Protein AF-A0A2P5HKT8-F1 (afdb_monomer_lite)

Structure (mmCIF, N/CA/C/O backbone):
data_AF-A0A2P5HKT8-F1
#
_entry.id   AF-A0A2P5HKT8-F1
#
loop_
_atom_site.group_PDB
_atom_site.id
_atom_site.type_symbol
_atom_site.label_atom_id
_atom_site.label_alt_id
_atom_site.label_comp_id
_atom_site.label_asym_id
_atom_site.label_entity_id
_atom_site.label_seq_id
_atom_site.pdbx_PDB_ins_code
_atom_site.Cartn_x
_atom_site.Cartn_y
_atom_site.Cartn_z
_atom_site.occupancy
_atom_site.B_iso_or_equiv
_atom_site.auth_seq_id
_atom_site.auth_comp_id
_atom_site.auth_asym_id
_atom_site.auth_atom_id
_atom_site.pdbx_PDB_model_num
ATOM 1 N N . MET A 1 1 ? -20.478 9.770 -9.080 1.00 42.94 1 MET A N 1
ATOM 2 C CA . MET A 1 1 ? -19.608 9.992 -7.904 1.00 42.94 1 MET A CA 1
ATOM 3 C C . MET A 1 1 ? -19.540 8.683 -7.138 1.00 42.94 1 MET A C 1
ATOM 5 O O . MET A 1 1 ? -20.564 8.265 -6.615 1.00 42.94 1 MET A O 1
ATOM 9 N N . SER A 1 2 ? -18.401 7.991 -7.142 1.00 57.41 2 SER A N 1
ATOM 10 C CA . SER A 1 2 ? -18.247 6.757 -6.359 1.00 57.41 2 SER A CA 1
ATOM 11 C C . SER A 1 2 ? -18.092 7.113 -4.882 1.00 57.41 2 SER A C 1
ATOM 13 O O . SER A 1 2 ? -17.296 7.985 -4.539 1.00 57.41 2 SER A O 1
ATOM 15 N N . ILE A 1 3 ? -18.878 6.480 -4.011 1.00 71.00 3 ILE A N 1
ATOM 16 C CA . ILE A 1 3 ? -18.805 6.687 -2.562 1.00 71.00 3 ILE A CA 1
ATOM 17 C C . ILE A 1 3 ? -17.521 6.021 -2.058 1.00 71.00 3 ILE A C 1
ATOM 19 O O . ILE A 1 3 ? -17.414 4.797 -2.051 1.00 71.00 3 ILE A O 1
ATOM 23 N N . THR A 1 4 ? -16.542 6.820 -1.632 1.00 80.12 4 THR A N 1
ATOM 24 C CA . THR A 1 4 ? -15.326 6.305 -0.993 1.00 80.12 4 THR A CA 1
ATOM 25 C C . THR A 1 4 ? -15.688 5.665 0.343 1.00 80.12 4 THR A C 1
ATOM 27 O O . THR A 1 4 ? -16.204 6.332 1.243 1.00 80.12 4 THR A O 1
ATOM 30 N N . LYS A 1 5 ? -15.392 4.372 0.496 1.00 89.19 5 LYS A N 1
ATOM 31 C CA . LYS A 1 5 ? -15.567 3.658 1.763 1.00 89.19 5 LYS A CA 1
ATOM 32 C C . LYS A 1 5 ? -14.599 4.213 2.810 1.00 89.19 5 LYS A C 1
ATOM 34 O O . LYS A 1 5 ? -13.389 4.224 2.596 1.00 89.19 5 LYS A O 1
ATOM 39 N N . VAL A 1 6 ? -15.140 4.656 3.943 1.00 92.06 6 VAL A N 1
ATOM 40 C CA . VAL A 1 6 ? -14.360 5.154 5.083 1.00 92.06 6 VAL A CA 1
ATOM 41 C C . VAL A 1 6 ? -14.395 4.116 6.194 1.00 92.06 6 VAL A C 1
ATOM 43 O O . VAL A 1 6 ? -15.469 3.695 6.622 1.00 92.06 6 VAL A O 1
ATOM 46 N N . TRP A 1 7 ? -13.220 3.698 6.650 1.00 92.19 7 TRP A N 1
ATOM 47 C CA . TRP A 1 7 ? -13.063 2.702 7.701 1.00 92.19 7 TRP A CA 1
ATOM 48 C C . TRP A 1 7 ? -12.858 3.373 9.057 1.00 92.19 7 TRP A C 1
ATOM 50 O O . TRP A 1 7 ? -12.063 4.302 9.190 1.00 92.19 7 TRP A O 1
ATOM 60 N N . SER A 1 8 ? -13.537 2.858 10.075 1.00 92.88 8 SER A N 1
ATOM 61 C CA . SER A 1 8 ? -13.391 3.304 11.461 1.00 92.88 8 SER A CA 1
ATOM 62 C C . SER A 1 8 ? -12.879 2.158 12.326 1.00 92.88 8 SER A C 1
ATOM 64 O O . SER A 1 8 ? -13.152 0.986 12.042 1.00 92.88 8 SER A O 1
ATOM 66 N N . ARG A 1 9 ? -12.141 2.494 13.388 1.00 90.00 9 ARG A N 1
ATOM 67 C CA . ARG A 1 9 ? -11.669 1.515 14.372 1.00 90.00 9 ARG A CA 1
ATOM 68 C C . ARG A 1 9 ? -12.865 0.813 15.020 1.00 90.00 9 ARG A C 1
ATOM 70 O O . ARG A 1 9 ? -13.870 1.447 15.333 1.00 90.00 9 ARG A O 1
ATOM 77 N N . ARG A 1 10 ? -12.752 -0.505 15.193 1.00 92.06 10 ARG A N 1
ATOM 78 C CA . ARG A 1 10 ? -13.786 -1.372 15.775 1.00 92.06 10 ARG A CA 1
ATOM 79 C C . ARG A 1 10 ? -13.220 -2.072 17.013 1.00 92.06 10 ARG A C 1
ATOM 81 O O . ARG A 1 10 ? -12.506 -3.062 16.837 1.00 92.06 10 ARG A O 1
ATOM 88 N N . PRO A 1 11 ? -13.475 -1.553 18.228 1.00 89.12 11 PRO A N 1
ATOM 89 C CA . PRO A 1 11 ? -12.903 -2.096 19.462 1.00 89.12 11 PRO A CA 1
ATOM 90 C C . PRO A 1 11 ? -13.261 -3.568 19.706 1.00 89.12 11 PRO A C 1
ATOM 92 O O . PRO A 1 11 ? -12.415 -4.346 20.123 1.00 89.12 11 PRO A O 1
ATOM 95 N N . ASP A 1 12 ? -14.481 -3.971 19.357 1.00 89.12 12 ASP A N 1
ATOM 96 C CA . ASP A 1 12 ? -14.972 -5.350 19.425 1.00 89.12 12 ASP A CA 1
ATOM 97 C C . ASP A 1 12 ? -14.180 -6.299 18.506 1.00 89.12 12 ASP A C 1
ATOM 99 O O . ASP A 1 12 ? -13.773 -7.397 18.898 1.00 89.12 12 ASP A O 1
ATOM 103 N N . ALA A 1 13 ? -13.913 -5.865 17.270 1.00 86.06 13 ALA A N 1
ATOM 104 C CA . ALA A 1 13 ? -13.127 -6.632 16.309 1.00 86.06 13 ALA A CA 1
ATOM 105 C C . ALA A 1 13 ? -11.645 -6.691 16.705 1.00 86.06 13 ALA A C 1
ATOM 107 O O . ALA A 1 13 ? -10.985 -7.709 16.485 1.00 86.06 13 ALA A O 1
ATOM 108 N N . GLU A 1 14 ? -11.133 -5.605 17.283 1.00 87.25 14 GLU A N 1
ATOM 109 C CA . GLU A 1 14 ? -9.787 -5.529 17.836 1.00 87.25 14 GLU A CA 1
ATOM 110 C C . GLU A 1 14 ? -9.624 -6.505 19.005 1.00 87.25 14 GLU A C 1
ATOM 112 O O . GLU A 1 14 ? -8.745 -7.364 18.950 1.00 87.25 14 GLU A O 1
ATOM 117 N N . GLU A 1 15 ? -10.497 -6.447 20.014 1.00 86.88 15 GLU A N 1
ATOM 118 C CA . GLU A 1 15 ? -10.483 -7.357 21.164 1.00 86.88 15 GLU A CA 1
ATOM 119 C C . GLU A 1 15 ? -10.515 -8.819 20.705 1.00 86.88 15 GLU A C 1
ATOM 121 O O . GLU A 1 15 ? -9.666 -9.622 21.103 1.00 86.88 15 GLU A O 1
ATOM 126 N N . LYS A 1 16 ? -11.405 -9.150 19.762 1.00 84.75 16 LYS A N 1
ATOM 127 C CA . LYS A 1 16 ? -11.476 -10.484 19.153 1.00 84.75 16 LYS A CA 1
ATOM 128 C C . LYS A 1 16 ? -10.180 -10.894 18.442 1.00 84.75 16 LYS A C 1
ATOM 130 O O . LYS A 1 16 ? -9.826 -12.071 18.462 1.00 84.75 16 LYS A O 1
ATOM 135 N N . ALA A 1 17 ? -9.462 -9.961 17.816 1.00 81.62 17 ALA A N 1
ATOM 136 C CA . ALA A 1 17 ? -8.178 -10.236 17.166 1.00 81.62 17 ALA A CA 1
ATOM 137 C C . ALA A 1 17 ? -7.019 -10.426 18.169 1.00 81.62 17 ALA A C 1
ATOM 139 O O . ALA A 1 17 ? -6.003 -11.064 17.843 1.00 81.62 17 ALA A O 1
ATOM 140 N N . TRP A 1 18 ? -7.168 -9.894 19.387 1.00 81.38 18 TRP A N 1
ATOM 141 C CA . TRP A 1 18 ? -6.224 -10.065 20.491 1.00 81.38 18 TRP A CA 1
ATOM 142 C C . TRP A 1 18 ? -6.402 -11.380 21.248 1.00 81.38 18 TRP A C 1
ATOM 144 O O . TRP A 1 18 ? -5.390 -11.908 21.730 1.00 81.38 18 TRP A O 1
ATOM 154 N N . GLN A 1 19 ? -7.622 -11.928 21.281 1.00 80.00 19 GLN A N 1
ATOM 155 C CA . GLN A 1 19 ? -7.892 -13.267 21.808 1.00 80.00 19 GLN A CA 1
ATOM 156 C C . GLN A 1 19 ? -7.005 -14.316 21.109 1.00 80.00 19 GLN A C 1
ATOM 158 O O . GLN A 1 19 ? -6.726 -14.181 19.913 1.00 80.00 19 GLN A O 1
ATOM 163 N N . PRO A 1 20 ? -6.522 -15.355 21.816 1.00 66.19 20 PRO A N 1
ATOM 164 C CA . PRO A 1 20 ? -5.767 -16.443 21.198 1.00 66.19 20 PRO A CA 1
ATOM 165 C C . PRO A 1 20 ? -6.682 -17.217 20.232 1.00 66.19 20 PRO A C 1
ATOM 167 O O . PRO A 1 20 ? -7.628 -17.849 20.698 1.00 66.19 20 PRO A O 1
ATOM 170 N N . PRO A 1 21 ? -6.455 -17.200 18.901 1.00 64.75 21 PRO A N 1
ATOM 171 C CA . PRO A 1 21 ? -7.383 -17.834 17.981 1.00 64.75 21 PRO A CA 1
ATOM 172 C C . PRO A 1 21 ? -6.786 -19.087 17.331 1.00 64.75 21 PRO A C 1
ATOM 174 O O . PRO A 1 21 ? -5.569 -19.233 17.191 1.00 64.75 21 PRO A O 1
ATOM 177 N N . ALA A 1 22 ? -7.696 -19.961 16.896 1.00 58.25 22 ALA A N 1
ATOM 178 C CA . ALA A 1 22 ? -7.486 -21.076 15.976 1.00 58.25 22 ALA A CA 1
ATOM 179 C C . ALA A 1 22 ? -6.550 -20.718 14.794 1.00 58.25 22 ALA A C 1
ATOM 181 O O . ALA A 1 22 ? -6.405 -19.534 14.461 1.00 58.25 22 ALA A O 1
ATOM 182 N N . PRO A 1 23 ? -5.914 -21.713 14.139 1.00 65.38 23 PRO A N 1
ATOM 183 C CA . PRO A 1 23 ? -4.995 -21.480 13.029 1.00 65.38 23 PRO A CA 1
ATOM 184 C C . PRO A 1 23 ? -5.566 -20.499 12.002 1.00 65.38 23 PRO A C 1
ATOM 186 O O . PRO A 1 23 ? -6.720 -20.582 11.583 1.00 65.38 23 PRO A O 1
ATOM 189 N N . ALA A 1 24 ? -4.726 -19.544 11.612 1.00 65.06 24 ALA A N 1
ATOM 190 C CA . ALA A 1 24 ? -5.037 -18.566 10.590 1.00 65.06 24 ALA A CA 1
ATOM 191 C C . ALA A 1 24 ? -5.399 -19.281 9.276 1.00 65.06 24 ALA A C 1
ATOM 193 O O . ALA A 1 24 ? -4.527 -19.873 8.648 1.00 65.06 24 ALA A O 1
ATOM 194 N N . GLY A 1 25 ? -6.663 -19.195 8.844 1.00 68.88 25 GLY A N 1
ATOM 195 C CA . GLY A 1 25 ? -7.062 -19.650 7.507 1.0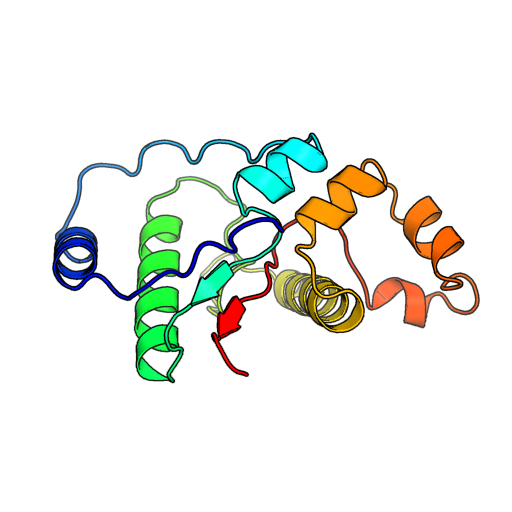0 68.88 25 GLY A CA 1
ATOM 196 C C . GLY A 1 25 ? -6.279 -18.924 6.400 1.00 68.88 25 GLY A C 1
ATOM 197 O O . GLY A 1 25 ? -5.735 -17.844 6.667 1.00 68.88 25 GLY A O 1
ATOM 198 N N . PRO A 1 26 ? -6.205 -19.483 5.179 1.00 73.88 26 PRO A N 1
ATOM 199 C CA . PRO A 1 26 ? -5.448 -18.899 4.072 1.00 73.88 26 PRO A CA 1
ATOM 200 C C . PRO A 1 26 ? -5.893 -17.458 3.774 1.00 73.88 26 PRO A C 1
ATOM 202 O O . PRO A 1 26 ? -7.059 -17.104 3.939 1.00 73.88 26 PRO A O 1
ATOM 205 N N . ILE A 1 27 ? -4.944 -16.608 3.376 1.00 74.75 27 ILE A N 1
ATOM 206 C CA . ILE A 1 27 ? -5.240 -15.263 2.866 1.00 74.75 27 ILE A CA 1
ATOM 207 C C . ILE A 1 27 ? -5.610 -15.434 1.392 1.00 74.75 27 ILE A C 1
ATOM 209 O O . ILE A 1 27 ? -4.828 -16.010 0.639 1.00 74.75 27 ILE A O 1
ATOM 213 N N . ALA A 1 28 ? -6.801 -14.980 0.998 1.00 79.62 28 ALA A N 1
ATOM 214 C CA . ALA A 1 28 ? -7.211 -15.001 -0.401 1.00 79.62 28 ALA A CA 1
ATOM 215 C C . ALA A 1 28 ? -6.290 -14.101 -1.237 1.00 79.62 28 ALA A C 1
ATOM 217 O O . ALA A 1 28 ? -5.855 -13.047 -0.767 1.00 79.62 28 ALA A O 1
ATOM 218 N N . ALA A 1 29 ? -5.994 -14.520 -2.467 1.00 81.00 29 ALA A N 1
ATOM 219 C CA . ALA A 1 29 ? -5.272 -13.672 -3.402 1.00 81.00 29 ALA A CA 1
ATOM 220 C C . ALA A 1 29 ? -6.129 -12.438 -3.746 1.00 81.00 29 ALA A C 1
ATOM 222 O O . ALA A 1 29 ? -7.342 -12.584 -3.929 1.00 81.00 29 ALA A O 1
ATOM 223 N N . PRO A 1 30 ? -5.534 -11.235 -3.816 1.00 84.50 30 PRO A N 1
ATOM 224 C CA . PRO A 1 30 ? -6.250 -10.054 -4.278 1.00 84.50 30 PRO A CA 1
ATOM 225 C C . PRO A 1 30 ? -6.659 -10.211 -5.755 1.00 84.50 30 PRO A C 1
ATOM 227 O O . PRO A 1 30 ? -5.981 -10.927 -6.498 1.00 84.50 30 PRO A O 1
ATOM 230 N N . PRO A 1 31 ? -7.727 -9.533 -6.211 1.00 89.12 31 PRO A N 1
ATOM 231 C CA . PRO A 1 31 ? -8.086 -9.501 -7.626 1.00 89.12 31 PRO A CA 1
ATOM 232 C C . PRO A 1 31 ? -6.932 -8.974 -8.491 1.00 89.12 31 PRO A C 1
ATOM 234 O O . PRO A 1 31 ? -6.258 -8.015 -8.108 1.00 89.12 31 PRO A O 1
ATOM 237 N N . SER A 1 32 ? -6.728 -9.580 -9.663 1.00 89.94 32 SER A N 1
ATOM 238 C CA . SER A 1 32 ? -5.762 -9.104 -10.669 1.00 89.94 32 SER A CA 1
ATOM 239 C C . SER A 1 32 ? -6.384 -8.149 -11.693 1.00 89.94 32 SER A C 1
ATOM 241 O O . SER A 1 32 ? -5.666 -7.455 -12.405 1.00 89.94 32 SER A O 1
ATOM 243 N N . ASP A 1 33 ? -7.716 -8.098 -11.780 1.00 93.38 33 ASP A N 1
ATOM 244 C CA . ASP A 1 33 ? -8.407 -7.109 -12.607 1.00 93.38 33 ASP A CA 1
ATOM 245 C C . ASP A 1 33 ? -8.357 -5.727 -11.941 1.00 93.38 33 ASP A C 1
ATOM 247 O O . ASP A 1 33 ? -8.665 -5.569 -10.757 1.00 93.38 33 ASP A O 1
ATOM 251 N N . VAL A 1 34 ? -7.968 -4.715 -12.717 1.00 90.75 34 VAL A N 1
ATOM 252 C CA . VAL A 1 34 ? -7.732 -3.350 -12.230 1.00 90.75 34 VAL A CA 1
ATOM 253 C C . VAL A 1 34 ? -9.005 -2.703 -11.685 1.00 90.75 34 VAL A C 1
ATOM 255 O O . VAL A 1 34 ? -8.944 -1.981 -10.686 1.00 90.75 34 VAL A O 1
ATOM 258 N N . GLU A 1 35 ? -10.152 -2.938 -12.319 1.00 90.06 35 GLU A N 1
ATOM 259 C CA . GLU A 1 35 ? -11.410 -2.321 -11.905 1.00 90.06 35 GLU A CA 1
ATOM 260 C C . GLU A 1 35 ? -12.008 -3.050 -10.701 1.00 90.06 35 GLU A C 1
ATOM 262 O O . GLU A 1 35 ? -12.417 -2.397 -9.738 1.00 90.06 35 GLU A O 1
ATOM 267 N N . ALA A 1 36 ? -11.952 -4.383 -10.680 1.00 89.56 36 ALA A N 1
ATOM 268 C CA . ALA A 1 36 ? -12.332 -5.187 -9.524 1.00 89.56 36 ALA A CA 1
ATOM 269 C C . ALA A 1 36 ? -11.481 -4.846 -8.290 1.00 89.56 36 ALA A C 1
ATOM 271 O O . ALA A 1 36 ? -12.017 -4.700 -7.191 1.00 89.56 36 ALA A O 1
ATOM 272 N N . LEU A 1 37 ? -10.170 -4.646 -8.461 1.00 88.62 37 LEU A N 1
ATOM 273 C CA . LEU A 1 37 ? -9.269 -4.287 -7.366 1.00 88.62 37 LEU A CA 1
ATOM 274 C C . LEU A 1 37 ? -9.618 -2.924 -6.749 1.00 88.62 37 LEU A C 1
ATOM 276 O O . LEU A 1 37 ? -9.609 -2.780 -5.525 1.00 88.62 37 LEU A O 1
ATOM 280 N N . LYS A 1 38 ? -9.948 -1.925 -7.578 1.00 87.19 38 LYS A N 1
ATOM 281 C CA . LYS A 1 38 ? -10.412 -0.612 -7.095 1.00 87.19 38 LYS A CA 1
ATOM 282 C C . LYS A 1 38 ? -11.770 -0.707 -6.400 1.00 87.19 38 LYS A C 1
ATOM 284 O O . LYS A 1 38 ? -11.992 -0.022 -5.407 1.00 87.19 38 LYS A O 1
ATOM 289 N N . GLN A 1 39 ? -12.679 -1.542 -6.907 1.00 85.62 39 GLN A N 1
ATOM 290 C CA . GLN A 1 39 ? -14.002 -1.747 -6.308 1.00 85.62 39 GLN A CA 1
ATOM 291 C C . GLN A 1 39 ? -13.918 -2.432 -4.937 1.00 85.62 39 GLN A C 1
ATOM 293 O O . GLN A 1 39 ? -14.645 -2.050 -4.020 1.00 85.62 39 GLN A O 1
ATOM 298 N N . ASP A 1 40 ? -13.008 -3.396 -4.778 1.00 83.12 40 ASP A N 1
ATOM 299 C CA . ASP A 1 40 ? -12.748 -4.079 -3.502 1.00 83.12 40 ASP A CA 1
ATOM 300 C C . ASP A 1 40 ? -11.974 -3.195 -2.496 1.00 83.12 40 ASP A C 1
ATOM 302 O O . ASP A 1 40 ? -11.953 -3.461 -1.293 1.00 83.12 40 ASP A O 1
ATOM 306 N N . GLY A 1 41 ? -11.378 -2.091 -2.964 1.00 81.56 41 GLY A N 1
ATOM 307 C CA . GLY A 1 41 ? -10.560 -1.184 -2.152 1.00 81.56 41 GLY A CA 1
ATOM 308 C C . GLY A 1 41 ? -9.124 -1.676 -1.943 1.00 81.56 41 GLY A C 1
ATOM 309 O O . GLY A 1 41 ? -8.448 -1.248 -1.010 1.00 81.56 41 GLY A O 1
ATOM 310 N N . GLY A 1 42 ? -8.636 -2.575 -2.802 1.00 84.81 42 GLY A N 1
ATOM 311 C CA . GLY A 1 42 ? -7.250 -3.055 -2.783 1.00 84.81 42 GLY A CA 1
ATOM 312 C C . GLY A 1 42 ? -6.234 -2.051 -3.348 1.00 84.81 42 GLY A C 1
ATOM 313 O O . GLY A 1 42 ? -5.022 -2.289 -3.305 1.00 84.81 42 GLY A O 1
ATOM 314 N N . ASP A 1 43 ? -6.696 -0.914 -3.873 1.00 90.06 43 ASP A N 1
ATOM 315 C CA . ASP A 1 43 ? -5.849 0.192 -4.317 1.00 90.06 43 ASP A CA 1
ATOM 316 C C . ASP A 1 43 ? -5.475 1.149 -3.175 1.00 90.06 43 ASP A C 1
ATOM 318 O O . ASP A 1 43 ? -4.382 1.727 -3.204 1.00 90.06 43 ASP A O 1
ATOM 322 N N . SER A 1 44 ? -6.362 1.323 -2.185 1.00 92.50 44 SER A N 1
ATOM 323 C CA . SER A 1 44 ? -6.153 2.191 -1.027 1.00 92.50 44 SER A CA 1
ATOM 324 C C . SER A 1 44 ? -7.195 2.040 0.083 1.00 92.50 44 SER A C 1
ATOM 326 O O . SER A 1 44 ? -8.347 1.690 -0.159 1.00 92.50 44 SER A O 1
ATOM 328 N N . PHE A 1 45 ? -6.814 2.429 1.304 1.00 93.56 45 PHE A N 1
ATOM 329 C CA . PHE A 1 45 ? -7.732 2.502 2.442 1.00 93.56 45 PHE A CA 1
ATOM 330 C C . PHE A 1 45 ? -7.875 3.936 2.947 1.00 93.56 45 PHE A C 1
ATOM 332 O O . PHE A 1 45 ? -6.883 4.569 3.299 1.00 93.56 45 PHE A O 1
ATOM 339 N N . THR A 1 46 ? -9.111 4.430 3.050 1.00 94.00 46 THR A N 1
ATOM 340 C CA . THR A 1 46 ? -9.413 5.705 3.717 1.00 94.00 46 THR A CA 1
ATOM 341 C C . THR A 1 46 ? -9.954 5.437 5.113 1.00 94.00 46 THR A C 1
ATOM 343 O O . THR A 1 46 ? -10.990 4.794 5.269 1.00 94.00 46 THR A O 1
ATOM 346 N N . LEU A 1 47 ? -9.262 5.939 6.129 1.00 94.56 47 LEU A N 1
ATOM 347 C CA . LEU A 1 47 ? -9.633 5.817 7.533 1.00 94.56 47 LEU A CA 1
ATOM 348 C C . LEU A 1 47 ? -10.307 7.101 8.030 1.00 94.56 47 LEU A C 1
ATOM 350 O O . LEU A 1 47 ? -10.019 8.197 7.547 1.00 94.56 47 LEU A O 1
ATOM 354 N N . ALA A 1 48 ? -11.197 6.977 9.014 1.00 95.31 48 ALA A N 1
ATOM 355 C CA . ALA A 1 48 ? -11.810 8.121 9.687 1.00 95.31 48 ALA A CA 1
ATOM 356 C C . ALA A 1 48 ? -10.787 8.921 10.517 1.00 95.31 48 ALA A C 1
ATOM 358 O O . ALA A 1 48 ? -10.880 10.141 10.591 1.00 95.31 48 ALA A O 1
ATOM 359 N N . SER A 1 49 ? -9.804 8.233 11.101 1.00 94.25 49 SER A N 1
ATOM 360 C CA . SER A 1 49 ? -8.676 8.789 11.852 1.00 94.25 49 SER A CA 1
ATOM 361 C C . SER A 1 49 ? -7.470 7.855 11.726 1.00 94.25 49 SER A C 1
ATOM 363 O O . SER A 1 49 ? -7.639 6.653 11.511 1.00 94.25 49 SER A O 1
ATOM 365 N N . PHE A 1 50 ? -6.255 8.389 11.866 1.00 94.62 50 PHE A N 1
ATOM 366 C CA . PHE A 1 50 ? -5.043 7.575 11.958 1.00 94.62 50 PHE A CA 1
ATOM 367 C C . PHE A 1 50 ? -4.012 8.250 12.862 1.00 94.62 50 PHE A C 1
ATOM 369 O O . PHE A 1 50 ? -3.338 9.202 12.472 1.00 94.62 50 PHE A O 1
ATOM 376 N N . THR A 1 51 ? -3.934 7.773 14.098 1.00 93.94 51 THR A N 1
ATOM 377 C CA . THR A 1 51 ? -3.008 8.248 15.128 1.00 93.94 51 THR A CA 1
ATOM 378 C C . THR A 1 51 ? -1.813 7.304 15.278 1.00 93.94 51 THR A C 1
ATOM 380 O O . THR A 1 51 ? -1.775 6.208 14.715 1.00 93.94 51 THR A O 1
ATOM 383 N N . HI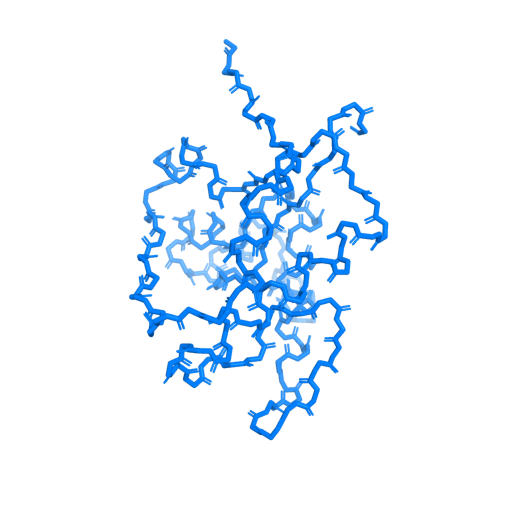S A 1 52 ? -0.826 7.700 16.086 1.00 91.94 52 HIS A N 1
ATOM 384 C CA . HIS A 1 52 ? 0.283 6.813 16.449 1.00 91.94 52 HIS A CA 1
ATOM 385 C C . HIS A 1 52 ? -0.199 5.529 17.154 1.00 91.94 52 HIS A C 1
ATOM 387 O O . HIS A 1 52 ? 0.364 4.456 16.934 1.00 91.94 52 HIS A O 1
ATOM 393 N N . GLU A 1 53 ? -1.252 5.615 17.972 1.00 93.06 53 GLU A N 1
ATOM 394 C CA . GLU A 1 53 ? -1.839 4.443 18.626 1.00 93.0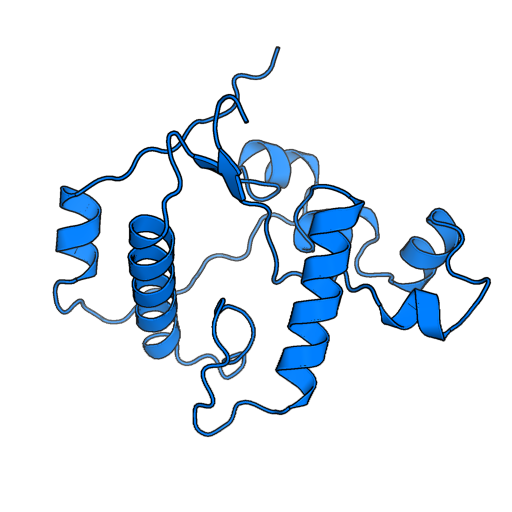6 53 GLU A CA 1
ATOM 395 C C . GLU A 1 53 ? -2.451 3.482 17.599 1.00 93.06 53 GLU A C 1
ATOM 397 O O . GLU A 1 53 ? -2.184 2.280 17.644 1.00 93.06 53 GLU A O 1
ATOM 402 N N . ASP A 1 54 ? -3.184 4.011 16.615 1.00 92.50 54 ASP A N 1
ATOM 403 C CA . ASP A 1 54 ? -3.767 3.199 15.542 1.00 92.50 54 ASP A CA 1
ATOM 404 C C . ASP A 1 54 ? -2.675 2.484 14.734 1.00 92.50 54 ASP A C 1
ATOM 406 O O . ASP A 1 54 ? -2.799 1.296 14.427 1.00 92.50 54 ASP A O 1
ATOM 410 N N . ALA A 1 55 ? -1.564 3.173 14.446 1.00 91.62 55 ALA A N 1
ATOM 411 C CA . ALA A 1 55 ? -0.410 2.584 13.770 1.00 91.62 55 ALA A CA 1
ATOM 412 C C . ALA A 1 55 ? 0.233 1.452 14.593 1.00 91.62 55 ALA A C 1
ATOM 414 O O . ALA A 1 55 ? 0.576 0.399 14.045 1.00 91.62 55 ALA A O 1
ATOM 415 N N . TRP A 1 56 ? 0.375 1.643 15.909 1.00 89.94 56 TRP A N 1
ATOM 416 C CA . TRP A 1 56 ? 0.906 0.627 16.820 1.00 89.94 56 TRP A CA 1
ATOM 417 C C . TRP A 1 56 ? 0.016 -0.619 16.878 1.00 89.94 56 TRP A C 1
ATOM 419 O O . TRP A 1 56 ? 0.510 -1.750 16.779 1.00 89.94 56 TRP A O 1
ATOM 429 N N . VAL A 1 57 ? -1.294 -0.425 17.019 1.00 91.25 57 VAL A N 1
ATOM 430 C CA . VAL A 1 57 ? -2.275 -1.513 17.071 1.00 91.25 57 VAL A CA 1
ATOM 431 C C . VAL A 1 57 ? -2.296 -2.265 15.745 1.00 91.25 57 VAL A C 1
ATOM 433 O O . VAL A 1 57 ? -2.094 -3.481 15.733 1.00 91.25 57 VAL A O 1
ATOM 436 N N . LEU A 1 58 ? -2.436 -1.553 14.623 1.00 90.81 58 LEU A N 1
ATOM 437 C CA . LEU A 1 58 ? -2.454 -2.146 13.286 1.00 90.81 58 LEU A CA 1
ATOM 438 C C . LEU A 1 58 ? -1.189 -2.971 13.014 1.00 90.81 58 LEU A C 1
ATOM 440 O O . LEU A 1 58 ? -1.284 -4.122 12.586 1.00 90.81 58 LEU A O 1
ATOM 444 N N . GLY A 1 59 ? -0.009 -2.423 13.318 1.00 89.50 59 GLY A N 1
ATOM 445 C CA . GLY A 1 59 ? 1.263 -3.123 13.133 1.00 89.50 59 GLY A CA 1
ATOM 446 C C . GLY A 1 59 ? 1.350 -4.417 13.946 1.00 89.50 59 GLY A C 1
ATOM 447 O O . GLY A 1 59 ? 1.784 -5.453 13.434 1.00 89.50 59 GLY A O 1
ATOM 448 N N . ASN A 1 60 ? 0.880 -4.408 15.196 1.00 89.44 60 ASN A N 1
ATOM 449 C CA . ASN A 1 60 ? 0.858 -5.619 16.012 1.00 89.44 60 ASN A CA 1
ATOM 450 C C . ASN A 1 60 ? -0.160 -6.656 15.524 1.00 89.44 60 ASN A C 1
ATOM 452 O O . ASN A 1 60 ? 0.140 -7.853 15.560 1.00 89.44 60 ASN A O 1
ATOM 456 N N . LEU A 1 61 ? -1.331 -6.224 15.050 1.00 88.06 61 LEU A N 1
ATOM 457 C CA . LEU A 1 61 ? -2.334 -7.116 14.467 1.00 88.06 61 LEU A CA 1
ATOM 458 C C . LEU A 1 61 ? -1.804 -7.794 13.195 1.00 88.06 61 LEU A C 1
ATOM 460 O O . LEU A 1 61 ? -1.912 -9.017 13.063 1.00 88.06 61 LEU A O 1
ATOM 464 N N . LEU A 1 62 ? -1.152 -7.035 12.308 1.00 86.50 62 LEU A N 1
ATOM 465 C CA . LEU A 1 62 ? -0.503 -7.566 11.105 1.00 86.50 62 LEU A CA 1
ATOM 466 C C . LEU A 1 62 ? 0.601 -8.563 11.463 1.00 86.50 62 LEU A C 1
ATOM 468 O O . LEU A 1 62 ? 0.583 -9.694 10.978 1.00 86.50 62 LEU A O 1
ATOM 472 N N . ARG A 1 63 ? 1.502 -8.203 12.386 1.00 83.81 63 ARG A N 1
ATOM 473 C CA . ARG A 1 63 ? 2.572 -9.093 12.866 1.00 83.81 63 ARG A CA 1
ATOM 474 C C . ARG A 1 63 ? 2.024 -10.400 13.443 1.00 83.81 63 ARG A C 1
ATOM 476 O O . ARG A 1 63 ? 2.568 -11.467 13.174 1.00 83.81 63 ARG A O 1
ATOM 483 N N . ARG A 1 64 ? 0.937 -10.334 14.217 1.00 83.00 64 ARG A N 1
ATOM 484 C CA . ARG A 1 64 ? 0.262 -11.516 14.779 1.00 83.00 64 ARG A CA 1
ATOM 485 C C . ARG A 1 64 ? -0.390 -12.384 13.708 1.00 83.00 64 ARG A C 1
ATOM 487 O O . ARG A 1 64 ? -0.362 -13.607 13.815 1.00 83.00 64 ARG A O 1
ATOM 494 N N . ARG A 1 65 ? -1.015 -11.782 12.693 1.00 80.56 65 ARG A N 1
ATOM 495 C CA . ARG A 1 65 ? -1.580 -12.519 11.551 1.00 80.56 65 ARG A CA 1
ATOM 496 C C . ARG A 1 65 ? -0.474 -13.223 10.766 1.00 80.56 65 ARG A C 1
ATOM 498 O O . ARG A 1 65 ? -0.620 -14.391 10.418 1.00 80.56 65 ARG A O 1
ATOM 505 N N . TRP A 1 66 ? 0.631 -12.523 10.562 1.00 74.94 66 TRP A N 1
ATOM 506 C CA . TRP A 1 66 ? 1.804 -12.977 9.835 1.00 74.94 66 TRP A CA 1
ATOM 507 C C . TRP A 1 66 ? 2.516 -14.149 10.505 1.00 74.94 66 TRP A C 1
ATOM 509 O O . TRP A 1 66 ? 2.720 -15.179 9.870 1.00 74.94 66 TRP A O 1
ATOM 519 N N . SER A 1 67 ? 2.800 -14.051 11.808 1.00 74.00 67 SER A N 1
ATOM 520 C CA . SER A 1 67 ? 3.471 -15.115 12.572 1.00 74.00 67 SER A CA 1
ATOM 521 C C . SER A 1 67 ? 2.676 -16.424 12.628 1.00 74.00 67 SER A C 1
ATOM 523 O O . SER A 1 67 ? 3.217 -17.461 12.994 1.00 74.00 67 SER A O 1
ATOM 525 N N . ARG A 1 68 ? 1.376 -16.374 12.314 1.00 72.25 68 ARG A N 1
ATOM 526 C CA . ARG A 1 68 ? 0.479 -17.537 12.261 1.00 72.25 68 ARG A CA 1
ATOM 527 C C . ARG A 1 68 ? 0.376 -18.143 10.862 1.00 72.25 68 ARG A C 1
ATOM 529 O O . ARG A 1 68 ? -0.105 -19.264 10.729 1.00 72.25 68 ARG A O 1
ATOM 536 N N . SER A 1 69 ? 0.797 -17.418 9.827 1.00 64.31 69 SER A N 1
ATOM 537 C CA . SER A 1 69 ? 0.884 -17.946 8.469 1.00 64.31 69 SER A CA 1
ATOM 538 C C . SER A 1 69 ? 2.201 -18.712 8.315 1.00 64.31 69 SER A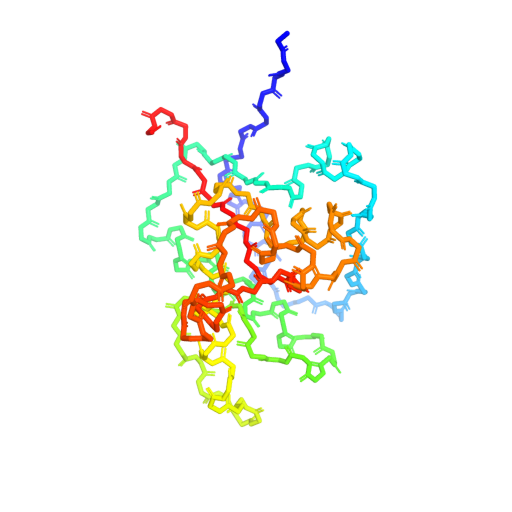 C 1
ATOM 540 O O . SER A 1 69 ? 3.261 -18.196 8.650 1.00 64.31 69 SER A O 1
ATOM 542 N N . ARG A 1 70 ? 2.165 -19.950 7.808 1.00 53.47 70 AR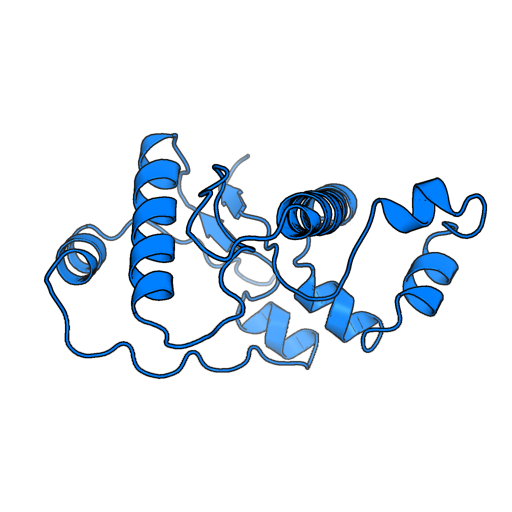G A N 1
ATOM 543 C CA . ARG A 1 70 ? 3.372 -20.770 7.557 1.00 53.47 70 ARG A CA 1
ATOM 544 C C . ARG A 1 70 ? 4.163 -20.307 6.317 1.00 53.47 70 ARG A C 1
ATOM 546 O O . ARG A 1 70 ? 4.881 -21.105 5.725 1.00 53.47 70 ARG A O 1
ATOM 553 N N . SER A 1 71 ? 3.990 -19.055 5.886 1.00 49.44 71 SER A N 1
ATOM 554 C CA . SER A 1 71 ? 4.576 -18.540 4.648 1.00 49.44 71 SER A CA 1
ATOM 555 C C . SER A 1 71 ? 5.984 -17.980 4.899 1.00 49.44 71 SER A C 1
ATOM 557 O O . SER A 1 71 ? 6.123 -17.087 5.735 1.00 49.44 71 SER A O 1
ATOM 559 N N . PRO A 1 72 ? 7.020 -18.427 4.162 1.00 43.78 72 PRO A N 1
ATOM 560 C CA . PRO A 1 72 ? 8.380 -17.897 4.265 1.00 43.78 72 PRO A CA 1
ATOM 561 C C . PRO A 1 72 ? 8.555 -16.478 3.703 1.00 43.78 72 PRO A C 1
ATOM 563 O O . PRO A 1 72 ? 9.648 -15.929 3.795 1.00 43.78 72 PRO A O 1
ATOM 566 N N . THR A 1 73 ? 7.516 -15.843 3.147 1.00 48.62 73 THR A N 1
ATOM 567 C CA . THR A 1 73 ? 7.566 -14.476 2.577 1.00 48.62 73 THR A CA 1
ATOM 568 C C . THR A 1 73 ? 7.684 -13.369 3.640 1.00 48.62 73 THR A C 1
ATOM 570 O O . THR A 1 73 ? 7.256 -12.234 3.429 1.00 48.62 73 THR A O 1
ATOM 573 N N . ALA A 1 74 ? 8.303 -13.702 4.777 1.00 43.62 74 ALA A N 1
ATOM 574 C CA . ALA A 1 74 ? 8.023 -13.227 6.116 1.00 43.62 74 ALA A CA 1
ATOM 575 C C . ALA A 1 74 ? 8.665 -11.874 6.538 1.00 43.62 74 ALA A C 1
ATOM 577 O O . ALA A 1 74 ? 8.720 -11.598 7.736 1.00 43.62 74 ALA A O 1
ATOM 578 N N . GLY A 1 75 ? 9.102 -11.014 5.605 1.00 45.31 75 GLY A N 1
ATOM 579 C CA . GLY A 1 75 ? 9.731 -9.722 5.929 1.00 45.31 75 GLY A CA 1
ATOM 580 C C . GLY A 1 75 ? 8.977 -8.424 5.573 1.00 45.31 75 GLY A C 1
ATOM 581 O O . GLY A 1 75 ? 9.264 -7.390 6.169 1.00 45.31 75 GLY A O 1
ATOM 582 N N . ARG A 1 76 ? 8.026 -8.394 4.631 1.00 53.41 76 ARG A N 1
ATOM 583 C CA . ARG A 1 76 ? 7.771 -7.143 3.868 1.00 53.41 76 ARG A CA 1
ATOM 584 C C . ARG A 1 76 ? 6.873 -6.062 4.499 1.00 53.41 76 ARG A C 1
ATOM 586 O O . ARG A 1 76 ? 6.795 -4.974 3.954 1.00 53.41 76 ARG A O 1
ATOM 593 N N . SER A 1 77 ? 6.183 -6.300 5.618 1.00 46.59 77 SER A N 1
ATOM 594 C CA . SER A 1 77 ? 5.052 -5.433 6.028 1.00 46.59 77 SER A CA 1
ATOM 595 C C . SER A 1 77 ? 5.079 -4.959 7.490 1.00 46.59 77 SER A C 1
ATOM 597 O O . SER A 1 77 ? 4.075 -5.069 8.199 1.00 46.59 77 SER A O 1
ATOM 599 N N . CYS A 1 78 ? 6.192 -4.410 7.980 1.00 41.94 78 CYS A N 1
ATOM 600 C CA . CYS A 1 78 ? 6.193 -3.699 9.265 1.00 41.94 78 CYS A CA 1
ATOM 601 C C . CYS A 1 78 ? 6.877 -2.331 9.151 1.00 41.94 78 CYS A C 1
ATOM 603 O O . CYS A 1 78 ? 8.020 -2.225 8.724 1.00 41.94 78 CYS A O 1
ATOM 605 N N . SER A 1 79 ? 6.187 -1.287 9.624 1.00 45.09 79 SER A N 1
ATOM 606 C CA . SER A 1 79 ? 6.674 0.095 9.791 1.00 45.09 79 SER A CA 1
ATOM 607 C C . SER A 1 79 ? 7.811 0.243 10.821 1.00 45.09 79 SER A C 1
ATOM 609 O O . SER A 1 79 ? 8.261 1.350 11.107 1.00 45.09 79 SER A O 1
ATOM 611 N N . ARG A 1 80 ? 8.311 -0.875 11.359 1.00 42.78 80 ARG A N 1
ATOM 612 C CA . ARG A 1 80 ? 9.568 -1.003 12.102 1.00 42.78 80 ARG A CA 1
ATOM 613 C C . ARG A 1 80 ? 10.318 -2.220 11.561 1.00 42.78 80 ARG A C 1
ATOM 615 O O . ARG A 1 80 ? 9.663 -3.238 11.330 1.00 42.78 80 ARG A O 1
ATOM 622 N N . PRO A 1 81 ? 11.656 -2.165 11.429 1.00 42.16 81 PRO A N 1
ATOM 623 C CA . PRO A 1 81 ? 12.448 -3.309 10.999 1.00 42.16 81 PRO A CA 1
ATOM 624 C C . PRO A 1 81 ? 12.355 -4.400 12.070 1.00 42.16 81 PRO A C 1
ATOM 626 O O . PRO A 1 81 ? 13.071 -4.397 13.072 1.00 42.16 81 PRO A O 1
ATOM 629 N N . SER A 1 82 ? 11.417 -5.331 11.906 1.00 41.03 82 SER A N 1
ATOM 630 C CA . SER A 1 82 ? 11.380 -6.548 12.702 1.00 41.03 82 SER A CA 1
ATOM 631 C C . SER A 1 82 ? 12.457 -7.475 12.153 1.00 41.03 82 SER A C 1
ATOM 633 O O . SER A 1 82 ? 12.203 -8.254 11.238 1.00 41.03 82 SER A O 1
ATOM 635 N N . ARG A 1 83 ? 13.672 -7.374 12.704 1.00 44.72 83 ARG A N 1
ATOM 636 C CA . ARG A 1 83 ? 14.762 -8.337 12.491 1.00 44.72 83 ARG A CA 1
ATOM 637 C C . ARG A 1 83 ? 14.414 -9.650 13.199 1.00 44.72 83 ARG A C 1
ATOM 639 O O . ARG A 1 83 ? 14.908 -9.936 14.285 1.00 44.72 83 ARG A O 1
ATOM 646 N N . GLY A 1 84 ? 13.470 -10.398 12.637 1.00 47.56 84 GLY A N 1
ATOM 647 C CA . GLY A 1 84 ? 13.229 -11.785 13.023 1.00 47.56 84 GLY A CA 1
ATOM 648 C C . GLY A 1 84 ? 14.292 -12.707 12.409 1.00 47.56 84 GLY A C 1
ATOM 649 O O . GLY A 1 84 ? 14.892 -12.339 11.394 1.00 47.56 84 GLY A O 1
ATOM 650 N N . PRO A 1 85 ? 14.527 -13.906 12.970 1.00 36.62 85 PRO A N 1
ATOM 651 C CA . PRO A 1 85 ? 15.358 -14.911 12.314 1.00 36.62 85 PRO A CA 1
ATOM 652 C C . PRO A 1 85 ? 14.783 -15.217 10.919 1.00 36.62 85 PRO A C 1
ATOM 654 O O . PRO A 1 85 ? 13.620 -15.597 10.807 1.00 36.62 85 PRO A O 1
ATOM 657 N N . GLY A 1 86 ? 15.578 -15.011 9.864 1.00 50.91 86 GLY A N 1
ATOM 658 C CA . GLY A 1 86 ? 15.178 -15.236 8.467 1.00 50.91 86 GLY A CA 1
ATOM 659 C C . GLY A 1 86 ? 14.801 -13.986 7.658 1.00 50.91 86 GLY A C 1
ATOM 660 O O . GLY A 1 86 ? 14.532 -14.111 6.466 1.00 50.91 86 GLY A O 1
ATOM 661 N N . VAL A 1 87 ? 14.806 -12.784 8.249 1.00 52.41 87 VAL A N 1
ATOM 662 C CA . VAL A 1 87 ? 14.591 -11.531 7.499 1.00 52.41 87 VAL A CA 1
ATOM 663 C C . VAL A 1 87 ? 15.912 -11.083 6.869 1.00 52.41 87 VAL A C 1
ATOM 665 O O . VAL A 1 87 ? 16.831 -10.667 7.572 1.00 52.41 87 VAL A O 1
ATOM 668 N N . MET A 1 88 ? 16.014 -11.196 5.544 1.00 54.06 88 MET A N 1
ATOM 669 C CA . MET A 1 88 ? 17.201 -10.784 4.786 1.00 54.06 88 MET A CA 1
ATOM 670 C C . MET A 1 88 ? 17.279 -9.252 4.658 1.00 54.06 88 MET A C 1
ATOM 672 O O . MET A 1 88 ? 16.232 -8.621 4.504 1.00 54.06 88 MET A O 1
ATOM 676 N N . PRO A 1 89 ? 18.482 -8.642 4.656 1.00 55.19 89 PRO A N 1
ATOM 677 C CA . PRO A 1 89 ? 18.664 -7.195 4.467 1.00 55.19 89 PRO A CA 1
ATOM 678 C C . PRO A 1 89 ? 17.989 -6.628 3.208 1.00 55.19 89 PRO A C 1
ATOM 680 O O . PRO A 1 89 ? 17.489 -5.508 3.232 1.00 55.19 89 PRO A O 1
ATOM 683 N N . ASP A 1 90 ? 17.893 -7.427 2.139 1.00 63.31 90 ASP A N 1
ATOM 684 C CA . ASP A 1 90 ? 17.216 -7.062 0.882 1.00 63.31 90 ASP A CA 1
ATOM 685 C C . ASP A 1 90 ? 15.746 -6.649 1.088 1.00 63.31 90 ASP A C 1
ATOM 687 O O . ASP A 1 90 ? 15.192 -5.820 0.370 1.00 63.31 90 ASP A O 1
ATOM 691 N N . ASN A 1 91 ? 15.111 -7.163 2.140 1.00 69.81 91 ASN A N 1
ATOM 692 C CA . ASN A 1 91 ? 13.727 -6.856 2.455 1.00 69.81 91 ASN A CA 1
ATOM 693 C C . ASN A 1 91 ? 13.502 -5.370 2.796 1.00 69.81 91 ASN A C 1
ATOM 695 O O . ASN A 1 91 ? 12.439 -4.835 2.494 1.00 69.81 91 ASN A O 1
ATOM 699 N N . GLU A 1 92 ? 14.483 -4.688 3.397 1.00 78.19 92 GLU A N 1
ATOM 700 C CA . GLU A 1 92 ? 14.377 -3.245 3.657 1.00 78.19 92 GLU A CA 1
ATOM 701 C C . GLU A 1 92 ? 14.413 -2.447 2.346 1.00 78.19 92 GLU A C 1
ATOM 703 O O . GLU A 1 92 ? 13.613 -1.527 2.171 1.00 78.19 92 GLU A O 1
ATOM 708 N N . THR A 1 93 ? 15.257 -2.849 1.392 1.00 85.69 93 THR A N 1
ATOM 709 C CA . THR A 1 93 ? 15.316 -2.256 0.049 1.00 85.69 93 THR A CA 1
ATOM 710 C C . THR A 1 93 ? 13.982 -2.406 -0.680 1.00 85.69 93 THR A C 1
ATOM 712 O O . THR A 1 93 ? 13.460 -1.426 -1.210 1.00 85.69 93 THR A O 1
ATOM 715 N N . TRP A 1 94 ? 13.372 -3.596 -0.648 1.00 85.38 94 TRP A N 1
ATOM 716 C CA . TRP A 1 94 ? 12.043 -3.819 -1.231 1.00 85.38 94 TRP A CA 1
ATOM 717 C C . TRP A 1 94 ? 10.969 -2.926 -0.609 1.00 85.38 94 TRP A C 1
ATOM 719 O O . TRP A 1 94 ? 10.212 -2.288 -1.340 1.00 85.38 94 TRP A O 1
ATOM 729 N N . VAL A 1 95 ? 10.943 -2.807 0.722 1.00 87.44 95 VAL A N 1
ATOM 730 C CA . VAL A 1 95 ? 9.993 -1.925 1.419 1.00 87.44 95 VAL A CA 1
ATOM 731 C C . VAL A 1 95 ? 10.163 -0.470 0.988 1.00 87.44 95 VAL A C 1
ATOM 733 O O . VAL A 1 95 ? 9.166 0.213 0.750 1.00 87.44 95 VAL A O 1
ATOM 736 N N . GLN A 1 96 ? 11.401 0.016 0.860 1.00 90.75 96 GLN A N 1
ATOM 737 C CA . GLN A 1 96 ? 11.644 1.384 0.395 1.00 90.75 96 GLN A CA 1
ATOM 738 C C . GLN A 1 96 ? 11.165 1.587 -1.044 1.00 90.75 96 GLN A C 1
ATOM 740 O O . GLN A 1 96 ? 10.471 2.564 -1.323 1.00 90.75 96 GLN A O 1
ATOM 745 N N . ARG A 1 97 ? 11.448 0.640 -1.943 1.00 93.94 97 ARG A N 1
ATOM 746 C CA . ARG A 1 97 ? 11.041 0.720 -3.354 1.00 93.94 97 ARG A CA 1
ATOM 747 C C . ARG A 1 97 ? 9.524 0.731 -3.536 1.00 93.94 97 ARG A C 1
ATOM 749 O O . ARG A 1 97 ? 8.962 1.540 -4.282 1.00 93.94 97 ARG A O 1
ATOM 756 N N . GLU A 1 98 ? 8.838 -0.148 -2.815 1.00 93.44 98 GLU A N 1
ATOM 757 C CA . GLU A 1 98 ? 7.378 -0.208 -2.813 1.00 93.44 98 GLU A CA 1
ATOM 758 C C . GLU A 1 98 ? 6.770 1.059 -2.187 1.00 93.44 98 GLU A C 1
ATOM 760 O O . GLU A 1 98 ? 5.804 1.615 -2.717 1.00 93.44 98 GLU A O 1
ATOM 765 N N . ARG A 1 99 ? 7.367 1.577 -1.102 1.00 94.38 99 ARG A N 1
ATOM 766 C CA . ARG A 1 99 ? 6.957 2.840 -0.471 1.00 94.38 99 ARG A CA 1
ATOM 767 C C . ARG A 1 99 ? 7.104 4.025 -1.422 1.00 94.38 99 ARG A C 1
ATOM 769 O O . ARG A 1 99 ? 6.158 4.800 -1.545 1.00 94.38 99 ARG A O 1
ATOM 776 N N . ASN A 1 100 ? 8.243 4.164 -2.096 1.00 95.44 100 ASN A N 1
ATOM 777 C CA . ASN A 1 100 ? 8.480 5.229 -3.075 1.00 95.44 100 ASN A CA 1
ATOM 778 C C . ASN A 1 100 ? 7.418 5.208 -4.176 1.00 95.44 100 ASN A C 1
ATOM 780 O O . ASN A 1 100 ? 6.904 6.251 -4.580 1.00 95.44 100 ASN A O 1
ATOM 784 N N . THR A 1 101 ? 7.023 4.006 -4.596 1.00 95.75 101 THR A N 1
ATOM 785 C CA . THR A 1 101 ? 5.961 3.815 -5.584 1.00 95.75 101 THR A CA 1
ATOM 786 C C . THR A 1 101 ? 4.608 4.296 -5.056 1.00 95.75 101 THR A C 1
ATOM 788 O O . THR A 1 101 ? 3.931 5.106 -5.692 1.00 95.75 101 THR A O 1
ATOM 791 N N . VAL A 1 102 ? 4.225 3.883 -3.849 1.00 96.12 102 VAL A N 1
ATOM 792 C CA . VAL A 1 102 ? 2.977 4.359 -3.234 1.00 96.12 102 VAL A CA 1
ATOM 793 C C . VAL A 1 102 ? 2.970 5.881 -3.066 1.00 96.12 102 VAL A C 1
ATOM 795 O O . VAL A 1 102 ? 1.952 6.512 -3.345 1.00 96.12 102 VAL A O 1
ATOM 798 N N . LEU A 1 103 ? 4.088 6.480 -2.648 1.00 94.75 103 LEU A N 1
ATOM 799 C CA . LEU A 1 103 ? 4.191 7.927 -2.442 1.00 94.75 103 LEU A CA 1
ATOM 800 C C . LEU A 1 103 ? 4.097 8.716 -3.752 1.00 94.75 103 LEU A C 1
ATOM 802 O O . LEU A 1 103 ? 3.422 9.741 -3.789 1.00 94.75 103 LEU A O 1
ATOM 806 N N . ARG A 1 104 ? 4.739 8.242 -4.825 1.00 95.38 104 ARG A N 1
ATOM 807 C CA . ARG A 1 104 ? 4.769 8.952 -6.111 1.00 95.38 104 ARG A CA 1
ATOM 808 C C . ARG A 1 104 ? 3.453 8.857 -6.878 1.00 95.38 104 ARG A C 1
ATOM 810 O O . ARG A 1 104 ? 3.044 9.837 -7.493 1.00 95.38 104 ARG A O 1
ATOM 817 N N . TRP A 1 105 ? 2.791 7.699 -6.857 1.00 94.69 105 TRP A N 1
ATOM 818 C CA . TRP A 1 105 ? 1.585 7.468 -7.664 1.00 94.69 105 TRP A CA 1
ATOM 819 C C . TRP A 1 105 ? 0.281 7.405 -6.868 1.00 94.69 105 TRP A C 1
ATOM 821 O O . TRP A 1 105 ? -0.796 7.388 -7.462 1.00 94.69 105 TRP A O 1
ATOM 831 N N . GLY A 1 106 ? 0.345 7.372 -5.537 1.00 93.69 106 GLY A N 1
ATOM 832 C CA . GLY A 1 106 ? -0.843 7.383 -4.688 1.00 93.69 106 GLY A CA 1
ATOM 833 C C . GLY A 1 106 ? -1.716 6.132 -4.821 1.00 93.69 106 GLY A C 1
ATOM 834 O O . GLY A 1 106 ? -2.913 6.193 -4.551 1.00 93.69 106 GLY A O 1
ATOM 835 N N . CYS A 1 107 ? -1.172 4.992 -5.233 1.00 93.94 107 CYS A N 1
ATOM 836 C CA . CYS A 1 107 ? -1.924 3.741 -5.303 1.00 93.94 107 CYS A CA 1
ATOM 837 C C . CYS A 1 107 ? -1.079 2.558 -4.849 1.00 93.94 107 CYS A C 1
ATOM 839 O O . CYS A 1 107 ? 0.146 2.659 -4.772 1.00 93.94 107 CYS A O 1
ATOM 841 N N . SER A 1 108 ? -1.731 1.437 -4.541 1.00 95.06 108 SER A N 1
ATOM 842 C CA . SER A 1 108 ? -1.023 0.226 -4.143 1.00 95.06 108 SER A CA 1
ATOM 843 C C . SER A 1 108 ? -0.062 -0.257 -5.231 1.00 95.06 108 SER A C 1
ATOM 845 O O . SER A 1 108 ? -0.292 -0.112 -6.436 1.00 95.06 108 SER A O 1
ATOM 847 N N . THR A 1 109 ? 1.030 -0.866 -4.785 1.00 95.56 109 THR A N 1
ATOM 848 C CA . THR A 1 109 ? 2.001 -1.520 -5.676 1.00 95.56 109 THR A CA 1
ATOM 849 C C . THR A 1 109 ? 1.382 -2.697 -6.421 1.00 95.56 109 THR A C 1
ATOM 851 O O . THR A 1 109 ? 1.779 -2.961 -7.547 1.00 95.56 109 THR A O 1
ATOM 854 N N . TRP A 1 110 ? 0.361 -3.343 -5.848 1.00 95.06 110 TRP A N 1
ATOM 855 C CA . TRP A 1 110 ? -0.416 -4.378 -6.531 1.00 95.06 110 TRP A CA 1
ATOM 856 C C . TRP A 1 110 ? -1.288 -3.810 -7.659 1.00 95.06 110 TRP A C 1
ATOM 858 O O . TRP A 1 110 ? -1.368 -4.408 -8.726 1.00 95.06 110 TRP A O 1
ATOM 868 N N . LEU A 1 111 ? -1.877 -2.618 -7.496 1.00 94.94 111 LEU A N 1
ATOM 869 C CA . LEU A 1 111 ? -2.573 -1.962 -8.607 1.00 94.94 111 LEU A CA 1
ATOM 870 C C . LEU A 1 111 ? -1.610 -1.665 -9.762 1.00 94.94 111 LEU A C 1
ATOM 872 O O . LEU A 1 111 ? -1.967 -1.853 -10.923 1.00 94.94 111 LEU A O 1
ATOM 876 N N . MET A 1 112 ? -0.397 -1.198 -9.454 1.00 95.38 112 MET A N 1
ATOM 877 C CA . MET A 1 112 ? 0.621 -0.991 -10.484 1.00 95.38 112 MET A CA 1
ATOM 878 C C . MET A 1 112 ? 1.054 -2.305 -11.125 1.00 95.38 112 MET A C 1
ATOM 880 O O . MET A 1 112 ? 1.149 -2.351 -12.345 1.00 95.38 112 MET A O 1
ATOM 884 N N . HIS A 1 113 ? 1.215 -3.370 -10.337 1.00 95.56 113 HIS A N 1
ATOM 885 C CA . HIS A 1 113 ? 1.453 -4.713 -10.857 1.00 95.56 113 HIS A CA 1
ATOM 886 C C . HIS A 1 113 ? 0.439 -5.072 -11.944 1.00 95.56 113 HIS A C 1
ATOM 888 O O . HIS A 1 113 ? 0.816 -5.363 -13.072 1.00 95.56 113 HIS A O 1
ATOM 894 N N . CYS A 1 114 ? -0.851 -4.964 -11.618 1.00 94.62 114 CYS A N 1
ATOM 895 C CA . CYS A 1 114 ? -1.942 -5.341 -12.510 1.00 94.62 114 CYS A CA 1
ATOM 896 C C . CYS A 1 114 ? -2.010 -4.457 -13.765 1.00 94.62 114 CYS A C 1
ATOM 898 O O . CYS A 1 114 ? -2.377 -4.927 -14.834 1.00 94.62 114 CYS A O 1
ATOM 900 N N . LYS A 1 115 ? -1.643 -3.172 -13.661 1.00 94.31 115 LYS A N 1
ATOM 901 C CA . LYS A 1 115 ? -1.634 -2.247 -14.809 1.00 94.31 115 LYS A CA 1
ATOM 902 C C . LYS A 1 115 ? -0.548 -2.550 -15.837 1.00 94.31 115 LYS A C 1
ATOM 904 O O . LYS A 1 115 ? -0.736 -2.214 -17.002 1.00 94.31 115 LYS A O 1
ATOM 909 N N . TYR A 1 116 ? 0.576 -3.100 -15.394 1.00 95.06 116 TYR A N 1
ATOM 910 C CA . TYR A 1 116 ? 1.738 -3.375 -16.240 1.00 95.06 116 TYR A CA 1
ATOM 911 C C . TYR A 1 116 ? 2.006 -4.873 -16.390 1.00 95.06 116 TYR A C 1
ATOM 913 O O . TYR A 1 116 ? 3.059 -5.239 -16.886 1.00 95.06 116 TYR A O 1
ATOM 921 N N . ASP A 1 117 ? 1.089 -5.734 -15.945 1.00 93.38 117 ASP A N 1
ATOM 922 C CA . ASP A 1 117 ? 1.253 -7.195 -15.955 1.00 93.38 117 ASP A CA 1
ATOM 923 C C . ASP A 1 117 ? 2.566 -7.665 -15.289 1.00 93.38 117 ASP A C 1
ATOM 925 O O . ASP A 1 117 ? 3.232 -8.603 -15.717 1.00 93.38 117 ASP A O 1
ATOM 929 N N . GLY A 1 118 ? 2.995 -6.941 -14.250 1.00 91.50 118 GLY A N 1
ATOM 930 C CA . GLY A 1 118 ? 4.271 -7.169 -13.568 1.00 91.50 118 GLY A CA 1
ATOM 931 C C . GLY A 1 118 ? 5.529 -6.758 -14.344 1.00 91.50 118 GLY A C 1
ATOM 932 O O . GLY A 1 118 ? 6.630 -6.963 -13.832 1.00 91.50 118 GLY A O 1
ATOM 933 N N . ASP A 1 119 ? 5.396 -6.153 -15.525 1.00 93.38 119 ASP A N 1
ATOM 934 C CA . ASP A 1 119 ? 6.512 -5.684 -16.345 1.00 93.38 119 ASP A CA 1
ATOM 935 C C . ASP A 1 119 ? 7.081 -4.353 -15.814 1.00 93.38 119 ASP A C 1
ATOM 937 O O . ASP A 1 119 ? 6.585 -3.253 -16.091 1.00 93.38 119 ASP A O 1
ATOM 941 N N . GLU A 1 120 ? 8.168 -4.446 -15.038 1.00 90.12 120 GLU A N 1
ATOM 942 C CA . GLU A 1 120 ? 8.906 -3.270 -14.565 1.00 90.12 120 GLU A CA 1
ATOM 943 C C . GLU A 1 120 ? 9.551 -2.472 -15.711 1.00 90.12 120 GLU A C 1
ATOM 945 O O . GLU A 1 120 ? 9.767 -1.269 -15.555 1.00 90.12 120 GLU A O 1
ATOM 950 N N . GLY A 1 121 ? 9.855 -3.100 -16.851 1.00 90.94 121 GLY A N 1
ATOM 951 C CA . GLY A 1 121 ? 10.384 -2.436 -18.043 1.00 90.94 121 GLY A CA 1
ATOM 952 C C . GLY A 1 121 ? 9.343 -1.506 -18.656 1.00 90.94 121 GLY A C 1
ATOM 953 O O . GLY A 1 121 ? 9.572 -0.300 -18.725 1.00 90.94 121 GLY A O 1
ATOM 954 N N . ALA A 1 122 ? 8.157 -2.032 -18.967 1.00 93.12 122 ALA A N 1
ATOM 955 C CA . ALA A 1 122 ? 7.035 -1.237 -19.472 1.00 93.12 122 ALA A CA 1
ATOM 956 C C . ALA A 1 122 ? 6.634 -0.109 -18.503 1.00 93.12 122 ALA A C 1
ATOM 958 O O . ALA A 1 122 ? 6.327 1.013 -18.921 1.00 93.12 122 ALA A O 1
ATOM 959 N N . PHE A 1 123 ? 6.674 -0.377 -17.194 1.00 93.56 123 PHE A N 1
ATOM 960 C CA . PHE A 1 123 ? 6.459 0.634 -16.159 1.00 93.56 123 PHE A CA 1
ATOM 961 C C . PHE A 1 123 ? 7.514 1.747 -16.201 1.00 93.56 123 PHE A C 1
ATOM 963 O O . PHE A 1 123 ? 7.166 2.932 -16.191 1.00 93.56 123 PHE A O 1
ATOM 970 N N . ARG A 1 124 ? 8.801 1.386 -16.276 1.00 91.81 124 ARG A N 1
ATOM 971 C CA . ARG A 1 124 ? 9.903 2.353 -16.386 1.00 91.81 124 ARG A CA 1
ATOM 972 C C . ARG A 1 124 ? 9.752 3.183 -17.646 1.00 91.81 124 ARG A C 1
ATOM 974 O O . ARG A 1 124 ? 9.772 4.408 -17.539 1.00 91.81 124 ARG A O 1
ATOM 981 N N . ASP A 1 125 ? 9.543 2.534 -18.791 1.00 92.62 125 ASP A N 1
ATOM 982 C CA . ASP A 1 125 ? 9.278 3.107 -20.118 1.00 92.62 125 ASP A CA 1
ATOM 983 C C . ASP A 1 125 ? 8.183 4.166 -20.069 1.00 92.62 125 ASP A C 1
ATOM 985 O O . ASP A 1 125 ? 8.404 5.326 -20.434 1.00 92.62 125 ASP A O 1
ATOM 989 N N . LYS A 1 126 ? 7.038 3.813 -19.485 1.00 93.06 126 LYS A N 1
ATOM 990 C CA . LYS A 1 126 ? 5.886 4.708 -19.381 1.00 93.06 126 LYS A CA 1
ATOM 991 C C . LYS A 1 126 ? 6.157 5.986 -18.585 1.00 93.06 126 LYS A C 1
ATOM 993 O O . LYS A 1 126 ? 5.543 7.014 -18.871 1.00 93.06 126 LYS A O 1
ATOM 998 N N . PHE A 1 127 ? 7.040 5.930 -17.590 1.00 91.44 127 PHE A N 1
ATOM 999 C CA . PHE A 1 127 ? 7.310 7.039 -16.670 1.00 91.44 127 PHE A CA 1
ATOM 1000 C C . PHE A 1 127 ? 8.674 7.712 -1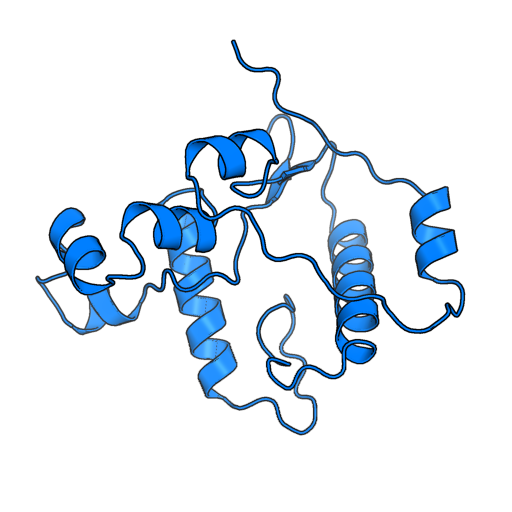6.877 1.00 91.44 127 PHE A C 1
ATOM 1002 O O . PHE A 1 127 ? 9.096 8.491 -16.019 1.00 91.44 127 PHE A O 1
ATOM 1009 N N . GLY A 1 128 ? 9.352 7.446 -17.998 1.00 88.62 128 GLY A N 1
ATOM 1010 C CA . GLY A 1 128 ? 10.613 8.116 -18.341 1.00 88.62 128 GLY A CA 1
ATOM 1011 C C . GLY A 1 128 ? 11.772 7.771 -17.400 1.00 88.62 128 GLY A C 1
ATOM 1012 O O . GLY A 1 128 ? 12.668 8.586 -17.204 1.00 88.62 128 GLY A O 1
ATOM 1013 N N . MET A 1 129 ? 11.748 6.596 -16.765 1.00 89.38 129 MET A N 1
ATOM 1014 C CA . MET A 1 129 ? 12.778 6.178 -15.803 1.00 89.38 129 MET A CA 1
ATOM 1015 C C . MET A 1 129 ? 13.996 5.513 -16.459 1.00 89.38 129 MET A C 1
ATOM 1017 O O . MET A 1 129 ? 14.912 5.102 -15.758 1.00 89.38 129 MET A O 1
ATOM 1021 N N . GLN A 1 130 ? 14.045 5.429 -17.791 1.00 81.62 130 GLN A N 1
ATOM 1022 C CA . GLN A 1 130 ? 15.180 4.839 -18.525 1.00 81.62 130 GLN A CA 1
ATOM 1023 C C . GLN A 1 130 ? 16.424 5.738 -18.508 1.00 81.62 130 GLN A C 1
ATOM 1025 O O . GLN A 1 130 ? 17.503 5.305 -18.897 1.00 81.62 130 GLN A O 1
ATOM 1030 N N . VAL A 1 131 ? 16.274 6.992 -18.069 1.00 80.81 131 VAL A N 1
ATOM 1031 C CA . VAL A 1 131 ? 17.345 7.998 -18.054 1.00 80.81 131 VAL A CA 1
ATOM 1032 C C . VAL A 1 131 ? 18.489 7.598 -17.113 1.00 80.81 131 VAL A C 1
ATOM 1034 O O . VAL A 1 131 ? 19.633 7.975 -17.354 1.00 80.81 131 VAL A O 1
ATOM 1037 N N . SER A 1 132 ? 18.210 6.821 -16.060 1.00 85.50 132 SER A N 1
ATOM 1038 C CA . SER A 1 132 ? 19.232 6.253 -15.176 1.00 85.50 132 SER A CA 1
ATOM 1039 C C . SER A 1 132 ? 18.757 4.950 -14.531 1.00 85.50 132 SER A C 1
ATOM 1041 O O . SER A 1 132 ? 17.626 4.859 -14.048 1.00 85.50 132 SER A O 1
ATOM 1043 N N . ALA A 1 133 ? 19.655 3.963 -14.462 1.00 82.69 133 ALA A N 1
ATOM 1044 C CA . ALA A 1 133 ? 19.419 2.711 -13.746 1.00 82.69 133 ALA A CA 1
ATOM 1045 C C . ALA A 1 133 ? 19.169 2.937 -12.244 1.00 82.69 133 ALA A C 1
ATOM 1047 O O . ALA A 1 133 ? 18.374 2.212 -11.647 1.00 82.69 133 ALA A O 1
ATOM 1048 N N . ASP A 1 134 ? 19.775 3.973 -11.658 1.00 87.12 134 ASP A N 1
ATOM 1049 C CA . ASP A 1 134 ? 19.608 4.300 -10.240 1.00 87.12 134 ASP A CA 1
ATOM 1050 C C . ASP A 1 134 ? 18.171 4.751 -9.954 1.00 87.12 134 ASP A C 1
ATOM 1052 O O . ASP A 1 134 ? 17.528 4.242 -9.040 1.00 87.12 134 ASP A O 1
ATOM 1056 N N . VAL A 1 135 ? 17.614 5.616 -10.811 1.00 86.25 135 VAL A N 1
ATOM 1057 C CA . VAL A 1 135 ? 16.219 6.080 -10.698 1.00 86.25 135 VAL A CA 1
ATOM 1058 C C . VAL A 1 135 ? 15.246 4.914 -10.869 1.00 86.25 135 VAL A C 1
ATOM 1060 O O . VAL A 1 135 ? 14.248 4.820 -10.160 1.00 86.25 135 VAL A O 1
ATOM 1063 N N . ALA A 1 136 ? 15.530 3.998 -11.795 1.00 86.06 136 ALA A N 1
ATOM 1064 C CA . ALA A 1 136 ? 14.710 2.813 -12.020 1.00 86.06 136 ALA A CA 1
ATOM 1065 C C . ALA A 1 136 ? 14.733 1.824 -10.836 1.00 86.06 136 ALA A C 1
ATOM 1067 O O . ALA A 1 136 ? 13.733 1.139 -10.593 1.00 86.06 136 ALA A O 1
ATOM 1068 N N . ALA A 1 137 ? 15.849 1.750 -10.105 1.00 88.81 137 ALA A N 1
ATOM 1069 C CA . ALA A 1 137 ? 16.019 0.880 -8.944 1.00 88.81 137 ALA A CA 1
ATOM 1070 C C . ALA A 1 137 ? 15.267 1.380 -7.698 1.00 88.81 137 ALA A C 1
ATOM 1072 O O . ALA A 1 137 ? 14.990 0.587 -6.802 1.00 88.81 137 ALA A O 1
ATOM 1073 N N . GLU A 1 138 ? 14.876 2.657 -7.647 1.00 92.25 138 GLU A N 1
ATOM 1074 C CA . GLU A 1 138 ? 14.155 3.256 -6.514 1.00 92.25 138 GLU A CA 1
ATOM 1075 C C . GLU A 1 138 ? 12.685 2.832 -6.394 1.00 92.25 138 GLU A C 1
ATOM 1077 O O . GLU A 1 138 ? 12.052 3.143 -5.383 1.00 92.25 138 GLU A O 1
ATOM 1082 N N . TYR A 1 139 ? 12.126 2.140 -7.391 1.00 93.88 139 TYR A N 1
ATOM 1083 C CA . TYR A 1 139 ? 10.701 1.803 -7.459 1.00 93.88 139 TYR A CA 1
ATOM 1084 C C . TYR A 1 139 ? 10.476 0.301 -7.685 1.00 93.88 139 TYR A C 1
ATOM 1086 O O . TYR A 1 139 ? 11.336 -0.403 -8.221 1.00 93.88 139 TYR A O 1
ATOM 1094 N N . ALA A 1 140 ? 9.324 -0.200 -7.233 1.00 93.88 140 ALA A N 1
ATOM 1095 C CA . ALA A 1 140 ? 8.915 -1.600 -7.356 1.00 93.88 140 ALA A CA 1
ATOM 1096 C C . ALA A 1 140 ? 7.389 -1.723 -7.425 1.00 93.88 140 ALA A C 1
ATOM 1098 O O . ALA A 1 140 ? 6.667 -1.038 -6.695 1.00 93.88 140 ALA A O 1
ATOM 1099 N N . ILE A 1 141 ? 6.903 -2.649 -8.255 1.00 94.38 141 ILE A N 1
ATOM 1100 C CA . ILE A 1 141 ? 5.465 -2.863 -8.501 1.00 94.38 141 ILE A CA 1
ATOM 1101 C C . ILE A 1 141 ? 5.021 -4.312 -8.242 1.00 94.38 141 ILE A C 1
ATOM 1103 O O . ILE A 1 141 ? 4.062 -4.772 -8.838 1.00 94.38 141 ILE A O 1
ATOM 1107 N N . HIS A 1 142 ? 5.698 -5.068 -7.373 1.00 88.38 142 HIS A N 1
ATOM 1108 C CA . HIS A 1 142 ? 5.412 -6.502 -7.155 1.00 88.38 142 HIS A CA 1
ATOM 1109 C C . HIS A 1 142 ? 4.378 -6.807 -6.053 1.00 88.38 142 HIS A C 1
ATOM 1111 O O . HIS A 1 142 ? 4.087 -7.968 -5.773 1.00 88.38 142 HIS A O 1
ATOM 1117 N N . GLY A 1 143 ? 3.771 -5.773 -5.467 1.00 83.25 143 GLY A N 1
ATOM 1118 C CA . GLY A 1 143 ? 2.744 -5.903 -4.436 1.00 83.25 143 GLY A CA 1
ATOM 1119 C C . GLY A 1 143 ? 3.320 -6.100 -3.032 1.00 83.25 143 GLY A C 1
ATOM 1120 O O . GLY A 1 143 ? 3.953 -7.106 -2.726 1.00 83.25 143 GLY A O 1
ATOM 1121 N N . GLY A 1 144 ? 3.015 -5.171 -2.131 1.00 86.62 144 GLY A N 1
ATOM 1122 C CA . GLY A 1 144 ? 3.447 -5.223 -0.727 1.00 86.62 144 GLY A CA 1
ATOM 1123 C C . GLY A 1 144 ? 3.195 -3.928 0.045 1.00 86.62 144 GLY A C 1
ATOM 1124 O O . GLY A 1 144 ? 3.012 -3.963 1.260 1.00 86.62 144 GLY A O 1
ATOM 1125 N N . ALA A 1 145 ? 3.036 -2.810 -0.667 1.00 91.56 145 ALA A N 1
ATOM 1126 C CA . ALA A 1 145 ? 2.629 -1.528 -0.097 1.00 91.56 145 ALA A CA 1
ATOM 1127 C C . ALA A 1 145 ? 1.258 -1.053 -0.613 1.00 91.56 145 ALA A C 1
ATOM 1129 O O . ALA A 1 145 ? 0.972 -1.118 -1.815 1.00 91.56 145 ALA A O 1
ATOM 1130 N N . VAL A 1 146 ? 0.441 -0.524 0.307 1.00 93.56 146 VAL A N 1
ATOM 1131 C CA . VAL A 1 146 ? -0.880 0.079 0.067 1.00 93.56 146 VAL A CA 1
ATOM 1132 C C . VAL A 1 146 ? -0.971 1.432 0.791 1.00 93.56 146 VAL A C 1
ATOM 1134 O O . VAL A 1 146 ? -0.572 1.520 1.955 1.00 93.56 146 VAL A O 1
ATOM 1137 N N . PRO A 1 147 ? -1.465 2.504 0.143 1.00 94.88 147 PRO A N 1
ATOM 1138 C CA . PRO A 1 147 ? -1.638 3.793 0.802 1.00 94.88 147 PRO A CA 1
ATOM 1139 C C . PRO A 1 147 ? -2.774 3.756 1.827 1.00 94.88 147 PRO A C 1
ATOM 1141 O O . PRO A 1 147 ? -3.886 3.303 1.540 1.00 94.88 147 PRO A O 1
ATOM 1144 N N . ILE A 1 148 ? -2.491 4.319 3.001 1.00 93.31 148 ILE A N 1
ATOM 1145 C CA . ILE A 1 148 ? -3.480 4.650 4.026 1.00 93.31 148 ILE A CA 1
ATOM 1146 C C . ILE A 1 148 ? -3.719 6.158 3.963 1.00 93.31 148 ILE A C 1
ATOM 1148 O O . ILE A 1 148 ? -2.779 6.946 4.053 1.00 93.31 148 ILE A O 1
ATOM 1152 N N . ARG A 1 149 ? -4.980 6.551 3.799 1.00 93.50 149 ARG A N 1
ATOM 1153 C CA . ARG A 1 149 ? -5.448 7.940 3.770 1.00 93.50 149 ARG A CA 1
ATOM 1154 C C . ARG A 1 149 ? -6.294 8.228 4.997 1.00 93.50 149 ARG A C 1
ATOM 1156 O O . ARG A 1 149 ? -6.924 7.322 5.537 1.00 93.50 149 ARG A O 1
ATOM 1163 N N . VAL A 1 150 ? -6.368 9.493 5.392 1.00 94.31 150 VAL A N 1
ATOM 1164 C CA . VAL A 1 150 ? -7.273 9.955 6.449 1.00 94.31 150 VAL A CA 1
ATOM 1165 C C . VAL A 1 150 ? -8.316 10.869 5.826 1.00 94.31 150 VAL A C 1
ATOM 1167 O O . VAL A 1 150 ? -7.989 11.728 5.011 1.00 94.31 150 VAL A O 1
ATOM 1170 N N . LYS A 1 151 ? -9.590 10.666 6.167 1.00 92.62 151 LYS A N 1
ATOM 1171 C CA . LYS A 1 151 ? -10.681 11.501 5.663 1.00 92.62 151 LYS A CA 1
ATOM 1172 C C . LYS A 1 151 ? -10.451 12.963 6.067 1.00 92.62 151 LYS A C 1
ATOM 1174 O O . LYS A 1 151 ? -10.356 13.260 7.252 1.00 92.62 151 LYS A O 1
ATOM 1179 N N . GLY A 1 152 ? -10.448 13.862 5.083 1.00 84.44 152 GLY A N 1
ATOM 1180 C CA . GLY A 1 152 ? -10.304 15.305 5.306 1.00 84.44 152 GLY A CA 1
ATOM 1181 C C . GLY A 1 152 ? -8.861 15.796 5.451 1.00 84.44 152 GLY A C 1
ATOM 1182 O O . GLY A 1 152 ? -8.679 16.968 5.768 1.00 84.44 152 GLY A O 1
ATOM 1183 N N . GLY A 1 153 ? -7.873 14.922 5.232 1.00 62.12 153 GLY A N 1
ATOM 1184 C CA . GLY A 1 153 ? -6.469 15.292 5.034 1.00 62.12 153 GLY A CA 1
ATOM 1185 C C . GLY A 1 153 ? -6.037 15.230 3.576 1.00 62.12 153 GLY A C 1
ATOM 1186 O O . GLY A 1 153 ? -6.883 14.898 2.712 1.00 62.12 153 GLY A O 1
#

Sequence (153 aa):
MSITKVWSRRPDAEEKAWQPPAPAGPIAAPPSDVEALKQDGGDSFTLASFTHEDAWVLGNLLRRRWSRSRSPTAGRSCSRPSRGPGVMPDNETWVQRERNTVLRWGCSTWLMHCKYDGDEGAFRDKFGMQVSADVAAEYAIHGGAVPIRVKGG

InterPro domains:
  IPR005624 Corrinoid adenosyltransferase PduO/GlcC-like [PF03928] (50-152)
  IPR010371 YBR137W-like [PTHR28255] (27-152)
  IPR038084 Corrinoid adenosyltransferase PduO/GlcC-like superfamily [G3DSA:3.30.450.150] (25-153)
  IPR038084 Corrinoid adenosyltransferase PduO/GlcC-like superfamily [SSF143744] (45-152)

pLDDT: mean 81.53, std 16.25, range [36.62, 96.12]

Foldseek 3Di:
DDDADEDEDDVVVLVVLVPDDDQQDDDDDQDLDLVSCVVVQVWAHEYQDDDPVNLVSVQVSVLSSLVRDPDLVRAADHPDRPPDVNHDPVNVLVNQQQVVVCVVPVTGLSSVCSVCVQDLPVVCVVVVVPVDPVSSSRHHSPGRDGDYHYPPD

Radius of gyration: 16.81 Å; chains: 1; bounding box: 39×37×42 Å

Secondary structure (DSSP, 8-state):
-----EE---HHHHHHHHS--S--PPPPPPP-SHHHHHHHT-S-EEES---HHHHHHHHHHHHHHHHTS--S-TTS--SS----TT--THHHHHHHHHHHHHHHHSS-HHHHHHHTTT-HHHHHHHTTGGG-HHHHHT---SS----EEETT-

Organism: Diaporthe helianthi (NCBI:txid158607)